Protein AF-A0A416ELF2-F1 (afdb_monomer)

Sequence (137 aa):
MENTDIVRIRAHHGMCIAYFEGKGYSDGFVHHMMLVKQRMQDNPRIRVICSADEVCRLCPNNRDGVCETAGLTEGYDTAVMRLCGLSDGAETEWEEFAGLVKERILEKGRRKEICGGCQWNDICERKDGEFTADGKI

Mean predicted aligned error: 4.16 Å

Secondary structure (DSSP, 8-state):
-----PEEEEHHHHHHHHH-SS-SSSHHHHHHHHHHHHHHTT--EEEEESS--SGGGG-TTEETTEETTHHHHHHHHHHHHHHHT--TTEEEEHHHHHHHHIIIIITTTTHHHHHTTSTTHHHHGGGTT---TT---

Solvent-accessible surface area (backbone atoms only — not comparable to full-atom values): 7866 Å² total; per-residue (Å²): 131,83,83,83,72,64,41,47,39,23,39,44,50,63,55,49,59,60,59,61,80,81,72,68,94,43,71,67,33,30,52,50,47,50,52,54,52,55,54,49,74,73,47,42,50,28,28,37,27,72,54,69,31,65,74,41,74,60,35,90,54,41,59,95,64,40,48,79,59,39,76,63,52,44,51,26,14,50,47,43,26,62,61,55,72,50,56,81,63,43,71,48,40,37,61,58,54,50,47,37,46,38,68,58,29,48,58,66,65,41,54,56,80,54,49,52,86,41,96,57,32,84,65,43,59,77,51,64,84,71,57,48,99,88,61,85,116

Nearest PDB structures (foldseek):
  4n1f-assembly1_A  TM=4.695E-01  e=1.908E+00  Obelia longissima
  3kpx-assembly1_A  TM=4.571E-01  e=1.693E+00  Clytia gregaria
  7o3u-assembly1_A  TM=3.783E-01  e=9.901E-01  Obelia longissima
  1sl9-assembly1_A  TM=4.680E-01  e=2.422E+00  Obelia longissima

pLDDT: mean 91.13, std 10.38, range [40.81, 98.0]

Radius of gyration: 14.02 Å; Cα contacts (8 Å, |Δi|>4): 162; chains: 1; bounding box: 34×34×34 Å

Structure (mmCIF, N/CA/C/O backbone):
data_AF-A0A416ELF2-F1
#
_entry.id   AF-A0A416ELF2-F1
#
loop_
_atom_site.group_PDB
_atom_site.id
_atom_site.type_symbol
_atom_site.label_atom_id
_atom_site.label_alt_id
_atom_site.label_comp_id
_atom_site.label_asym_id
_atom_site.label_entity_id
_atom_site.label_seq_id
_atom_site.pdbx_PDB_ins_code
_atom_site.Cartn_x
_atom_site.Cartn_y
_atom_site.Cartn_z
_atom_site.occupancy
_atom_site.B_iso_or_equiv
_atom_site.auth_seq_id
_atom_site.auth_comp_id
_atom_site.auth_asym_id
_atom_site.auth_atom_id
_atom_site.pdbx_PDB_model_num
ATOM 1 N N . MET A 1 1 ? 6.424 -22.432 21.148 1.00 40.81 1 MET A N 1
ATOM 2 C CA . MET A 1 1 ? 7.360 -21.504 20.488 1.00 40.81 1 MET A CA 1
ATOM 3 C C . MET A 1 1 ? 6.495 -20.532 19.717 1.00 40.81 1 MET A C 1
ATOM 5 O O . MET A 1 1 ? 5.966 -20.914 18.684 1.00 40.81 1 MET A O 1
ATOM 9 N N . GLU A 1 2 ? 6.222 -19.360 20.286 1.00 46.53 2 GLU A N 1
ATOM 10 C CA . GLU A 1 2 ? 5.552 -18.288 19.544 1.00 46.53 2 GLU A CA 1
ATOM 11 C C . GLU A 1 2 ? 6.502 -17.868 18.427 1.00 46.53 2 GLU A C 1
ATOM 13 O O . GLU A 1 2 ? 7.649 -17.509 18.691 1.00 46.53 2 GLU A O 1
ATOM 18 N N . ASN A 1 3 ? 6.073 -18.026 17.178 1.00 49.69 3 ASN A N 1
ATOM 19 C CA . ASN A 1 3 ? 6.884 -17.637 16.040 1.00 49.69 3 ASN A CA 1
ATOM 20 C C . ASN A 1 3 ? 6.883 -16.103 15.973 1.00 49.69 3 ASN A C 1
ATOM 22 O O . ASN A 1 3 ? 5.969 -15.497 15.423 1.00 49.69 3 ASN A O 1
ATOM 26 N N . THR A 1 4 ? 7.886 -15.486 16.594 1.00 57.28 4 THR A N 1
ATOM 27 C CA . THR A 1 4 ? 8.135 -14.037 16.697 1.00 57.28 4 THR A CA 1
ATOM 28 C C . THR A 1 4 ? 8.581 -13.403 15.370 1.00 57.28 4 THR A C 1
ATOM 30 O O . THR A 1 4 ? 9.397 -12.481 15.359 1.00 57.28 4 THR A O 1
ATOM 33 N N . ASP A 1 5 ? 8.101 -13.907 14.233 1.00 81.06 5 ASP A N 1
ATOM 34 C CA . ASP A 1 5 ? 8.509 -13.414 12.920 1.00 81.06 5 ASP A CA 1
ATOM 35 C C . ASP A 1 5 ? 7.737 -12.141 12.575 1.00 81.06 5 ASP A C 1
ATOM 37 O O . ASP A 1 5 ? 6.597 -12.186 12.108 1.00 81.06 5 ASP A O 1
ATOM 41 N N . ILE A 1 6 ? 8.389 -10.998 12.792 1.00 93.44 6 ILE A N 1
ATOM 42 C CA . ILE A 1 6 ? 7.887 -9.684 12.386 1.00 93.44 6 ILE A CA 1
ATOM 43 C C . ILE A 1 6 ? 7.808 -9.634 10.858 1.00 93.44 6 ILE A C 1
ATOM 45 O O . ILE A 1 6 ? 8.817 -9.785 10.160 1.00 93.44 6 ILE A O 1
ATOM 49 N N . VAL A 1 7 ? 6.612 -9.388 10.325 1.00 96.06 7 VAL A N 1
ATOM 50 C CA . VAL A 1 7 ? 6.404 -9.303 8.877 1.00 96.06 7 VAL A CA 1
ATOM 51 C C . VAL A 1 7 ? 6.882 -7.955 8.371 1.00 96.06 7 VAL A C 1
ATOM 53 O O . VAL A 1 7 ? 6.451 -6.904 8.832 1.00 96.06 7 VAL A O 1
ATOM 56 N N . ARG A 1 8 ? 7.769 -7.960 7.382 1.00 96.94 8 ARG A N 1
ATOM 57 C CA . ARG A 1 8 ? 8.175 -6.728 6.709 1.00 96.94 8 ARG A CA 1
ATOM 58 C C . ARG A 1 8 ? 7.099 -6.357 5.699 1.00 96.94 8 ARG A C 1
ATOM 60 O O . ARG A 1 8 ? 6.814 -7.165 4.816 1.00 96.94 8 ARG A O 1
ATOM 67 N N . ILE A 1 9 ? 6.547 -5.154 5.822 1.00 97.50 9 ILE A N 1
ATOM 68 C CA . ILE A 1 9 ? 5.577 -4.601 4.875 1.00 97.50 9 ILE A CA 1
ATOM 69 C C . ILE A 1 9 ? 6.088 -3.262 4.371 1.00 97.50 9 ILE A C 1
ATOM 71 O O . ILE A 1 9 ? 6.408 -2.362 5.145 1.00 97.50 9 ILE A O 1
ATOM 75 N N . ARG A 1 10 ? 6.157 -3.122 3.054 1.00 96.94 10 ARG A N 1
ATOM 76 C CA . ARG A 1 10 ? 6.532 -1.881 2.398 1.00 96.94 10 ARG A CA 1
ATOM 77 C C . ARG A 1 10 ? 5.385 -0.886 2.529 1.00 96.94 10 ARG A C 1
ATOM 79 O O . ARG A 1 10 ? 4.233 -1.255 2.309 1.00 96.94 10 ARG A O 1
ATOM 86 N N . ALA A 1 11 ? 5.675 0.364 2.877 1.00 97.31 11 ALA A N 1
ATOM 87 C CA . ALA A 1 11 ? 4.650 1.334 3.260 1.00 97.31 11 ALA A CA 1
ATOM 88 C C . ALA A 1 11 ? 3.513 1.450 2.228 1.00 97.31 11 ALA A C 1
ATOM 90 O O . ALA A 1 11 ? 2.340 1.346 2.591 1.00 97.31 11 ALA A O 1
ATOM 91 N N . HIS A 1 12 ? 3.828 1.571 0.934 1.00 96.62 12 HIS A N 1
ATOM 92 C CA . HIS A 1 12 ? 2.772 1.641 -0.080 1.00 96.62 12 HIS A CA 1
ATOM 93 C C . HIS A 1 12 ? 2.014 0.317 -0.281 1.00 96.62 12 HIS A C 1
ATOM 95 O O . HIS A 1 12 ? 0.847 0.347 -0.673 1.00 96.62 12 HIS A O 1
ATOM 101 N N . HIS A 1 13 ? 2.605 -0.844 0.021 1.00 96.38 13 HIS A N 1
ATOM 102 C CA . HIS A 1 13 ? 1.885 -2.120 -0.042 1.00 96.38 13 HIS A CA 1
ATOM 103 C C . HIS A 1 13 ? 0.786 -2.222 1.013 1.00 96.38 13 HIS A C 1
ATOM 105 O O . HIS A 1 13 ? -0.236 -2.852 0.744 1.00 96.38 13 HIS A O 1
ATOM 111 N N . GLY A 1 14 ? 0.931 -1.522 2.145 1.00 94.00 14 GLY A N 1
ATOM 112 C CA . GLY A 1 14 ? -0.163 -1.319 3.096 1.00 94.00 14 GLY A CA 1
ATOM 113 C C . GLY A 1 14 ? -1.428 -0.782 2.425 1.00 94.00 14 GLY A C 1
ATOM 114 O O . GLY A 1 14 ? -2.528 -1.269 2.668 1.00 94.00 14 GLY A O 1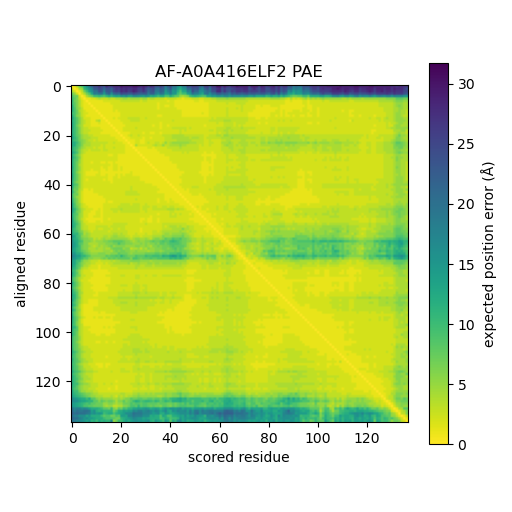
ATOM 115 N N . MET A 1 15 ? -1.261 0.159 1.489 1.00 94.00 15 MET A N 1
ATOM 116 C CA . MET A 1 15 ? -2.361 0.649 0.658 1.00 94.00 15 MET A CA 1
ATOM 117 C C . MET A 1 15 ? -2.764 -0.353 -0.427 1.00 94.00 15 MET A C 1
ATOM 119 O O . MET A 1 15 ? -3.954 -0.558 -0.649 1.00 94.00 15 MET A O 1
ATOM 123 N N . CYS A 1 16 ? -1.810 -0.977 -1.127 1.00 95.25 16 CYS A N 1
ATOM 124 C CA . CYS A 1 16 ? -2.129 -1.911 -2.215 1.00 95.25 16 CYS A CA 1
ATOM 125 C C . CYS A 1 16 ? -2.977 -3.101 -1.747 1.00 95.25 16 CYS A C 1
ATOM 127 O O . CYS A 1 16 ? -3.857 -3.536 -2.486 1.00 95.25 16 CYS A O 1
ATOM 129 N N . ILE A 1 17 ? -2.751 -3.603 -0.529 1.00 95.00 17 ILE A N 1
ATOM 130 C CA . ILE A 1 17 ? -3.532 -4.697 0.072 1.00 95.00 17 ILE A CA 1
ATOM 131 C C . ILE A 1 17 ? -5.018 -4.323 0.197 1.00 95.00 17 ILE A C 1
ATOM 133 O O . ILE A 1 17 ? -5.884 -5.145 -0.128 1.00 95.00 17 ILE A O 1
ATOM 137 N N . ALA A 1 18 ? -5.312 -3.071 0.563 1.00 91.62 18 ALA A N 1
ATOM 138 C CA . ALA A 1 18 ? -6.674 -2.549 0.677 1.00 91.62 18 ALA A CA 1
ATOM 139 C C . ALA A 1 18 ? -7.428 -2.571 -0.663 1.00 91.62 18 ALA A C 1
ATOM 141 O O . ALA A 1 18 ? -8.606 -2.907 -0.723 1.00 91.62 18 ALA A O 1
ATOM 142 N N . TYR A 1 19 ? -6.731 -2.271 -1.762 1.00 93.94 19 TYR A N 1
ATOM 143 C CA . TYR A 1 19 ? -7.317 -2.212 -3.106 1.00 93.94 19 TYR A CA 1
ATOM 144 C C . TYR A 1 19 ? -7.170 -3.515 -3.897 1.00 93.94 19 TYR A C 1
ATOM 146 O O . TYR A 1 19 ? -7.575 -3.580 -5.060 1.00 93.94 19 TYR A O 1
ATOM 154 N N . PHE A 1 20 ? -6.588 -4.563 -3.323 1.00 94.69 20 PHE A N 1
ATOM 155 C CA . PHE A 1 20 ? -6.326 -5.786 -4.066 1.00 94.69 20 PHE A CA 1
ATOM 156 C C . PHE A 1 20 ? -7.622 -6.555 -4.382 1.00 94.69 20 PHE A C 1
ATOM 158 O O . PHE A 1 20 ? -8.350 -6.958 -3.475 1.00 94.69 20 PHE A O 1
ATOM 165 N N . GLU A 1 21 ? -7.882 -6.786 -5.676 1.00 93.56 21 GLU A N 1
ATOM 166 C CA . GLU A 1 21 ? -9.058 -7.510 -6.206 1.00 93.56 21 GLU A CA 1
ATOM 167 C C . GLU A 1 21 ? -8.694 -8.749 -7.042 1.00 93.56 21 GLU A C 1
ATOM 169 O O . GLU A 1 21 ? -9.420 -9.126 -7.959 1.00 93.56 2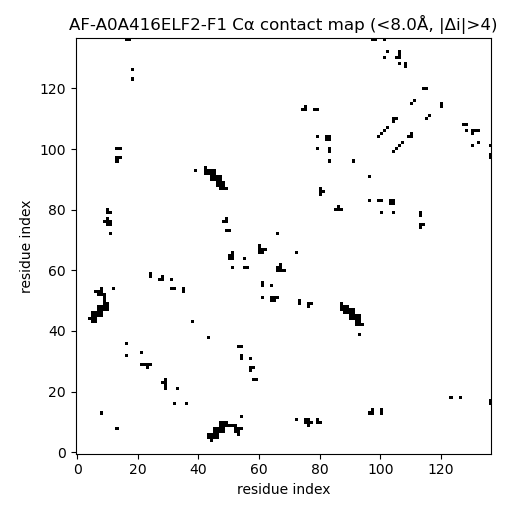1 GLU A O 1
ATOM 174 N N . GLY A 1 22 ? -7.540 -9.369 -6.770 1.00 94.25 22 GLY A N 1
ATOM 175 C CA . GLY A 1 22 ? -7.104 -10.563 -7.506 1.00 94.25 22 GLY A CA 1
ATOM 176 C C . GLY A 1 22 ? -6.475 -10.273 -8.874 1.00 94.25 22 GLY A C 1
ATOM 177 O O . GLY A 1 22 ? -6.418 -11.157 -9.721 1.00 94.25 22 GLY A O 1
ATOM 178 N N . LYS A 1 23 ? -5.997 -9.044 -9.103 1.00 93.12 23 LYS A N 1
ATOM 179 C CA . LYS A 1 23 ? -5.289 -8.631 -10.326 1.00 93.12 23 LYS A CA 1
ATOM 180 C C . LYS A 1 23 ? -3.854 -8.222 -10.008 1.00 93.12 23 LYS A C 1
ATOM 182 O O . LYS A 1 23 ? -3.597 -7.637 -8.958 1.00 93.12 23 LYS A O 1
ATOM 187 N N . GLY A 1 24 ? -2.925 -8.527 -10.910 1.00 93.56 24 GLY A N 1
ATOM 188 C CA . GLY A 1 24 ? -1.501 -8.262 -10.723 1.00 93.56 24 GLY A CA 1
ATOM 189 C C . GLY A 1 24 ? -0.661 -8.719 -11.915 1.00 93.56 24 GLY A C 1
ATOM 190 O O . GLY A 1 24 ? -1.192 -8.978 -12.990 1.00 93.56 24 GLY A O 1
ATOM 191 N N . TYR A 1 25 ? 0.656 -8.810 -11.720 1.00 92.38 25 TYR A N 1
ATOM 192 C CA . TYR A 1 25 ? 1.614 -9.055 -12.806 1.00 92.38 25 TYR A CA 1
ATOM 193 C C . TYR A 1 25 ? 1.568 -10.465 -13.408 1.00 92.38 25 TYR A C 1
ATOM 195 O O . TYR A 1 25 ? 1.921 -10.656 -14.567 1.00 92.38 25 TYR A O 1
ATOM 203 N N . SER A 1 26 ? 1.199 -11.458 -12.602 1.00 94.44 26 SER A N 1
ATOM 204 C CA . SER A 1 26 ? 1.140 -12.868 -12.982 1.00 94.44 26 SER A CA 1
ATOM 205 C C . SER A 1 26 ? 0.277 -13.638 -11.987 1.00 94.44 26 SER A C 1
ATOM 207 O O . SER A 1 26 ? 0.067 -13.173 -10.862 1.00 94.44 26 SER A O 1
ATOM 209 N N . ASP A 1 27 ? -0.159 -14.841 -12.359 1.00 95.06 27 ASP A N 1
ATOM 210 C CA . ASP A 1 27 ? -0.919 -15.724 -11.465 1.00 95.06 27 ASP A CA 1
ATOM 211 C C . ASP A 1 27 ? -0.140 -16.042 -10.181 1.00 95.06 27 ASP A C 1
ATOM 213 O O . ASP A 1 27 ? -0.703 -16.035 -9.089 1.00 95.06 27 ASP A O 1
ATOM 217 N N . GLY A 1 28 ? 1.179 -16.244 -10.294 1.00 95.62 28 GLY A N 1
ATOM 218 C CA . GLY A 1 28 ? 2.054 -16.476 -9.143 1.00 95.62 28 GLY A CA 1
ATOM 219 C C . GLY A 1 28 ? 2.110 -15.278 -8.193 1.00 95.62 28 GLY A C 1
ATOM 220 O O . GLY A 1 28 ? 1.992 -15.446 -6.981 1.00 95.62 28 GLY A O 1
ATOM 221 N N . PHE A 1 29 ? 2.223 -14.059 -8.730 1.00 95.44 29 PHE A N 1
ATOM 222 C CA . PHE A 1 29 ? 2.190 -12.840 -7.919 1.00 95.44 29 PHE A CA 1
ATOM 223 C C . PHE A 1 29 ? 0.823 -12.637 -7.254 1.00 95.44 29 PHE A C 1
ATOM 225 O O . PHE A 1 29 ? 0.753 -12.324 -6.069 1.00 95.44 29 PHE A O 1
ATOM 232 N N . VAL A 1 30 ? -0.266 -12.846 -7.998 1.00 96.44 30 VAL A N 1
ATOM 233 C CA . VAL A 1 30 ? -1.641 -12.734 -7.488 1.00 96.44 30 VAL A CA 1
ATOM 234 C C . VAL A 1 30 ? -1.886 -13.738 -6.362 1.00 96.44 30 VAL A C 1
ATOM 236 O O . VAL A 1 30 ? -2.407 -13.358 -5.314 1.00 96.44 30 VAL A O 1
ATOM 239 N N . HIS A 1 31 ? -1.464 -14.992 -6.537 1.00 96.94 31 HIS A N 1
ATOM 240 C CA . HIS A 1 31 ? -1.559 -16.017 -5.500 1.00 96.94 31 HIS A CA 1
ATOM 241 C C . HIS A 1 31 ? -0.780 -15.634 -4.241 1.00 96.94 31 HIS A C 1
ATOM 243 O O . HIS A 1 31 ? -1.318 -15.698 -3.137 1.00 96.94 31 HIS A O 1
ATOM 249 N N . HIS A 1 32 ? 0.451 -15.152 -4.401 1.00 96.81 32 HIS A N 1
ATOM 250 C CA . HIS A 1 32 ? 1.264 -14.690 -3.278 1.00 96.81 32 HIS A CA 1
ATOM 251 C C . HIS A 1 32 ? 0.635 -13.506 -2.540 1.00 96.81 32 HIS A C 1
ATOM 253 O O . HIS A 1 32 ? 0.539 -13.515 -1.318 1.00 96.81 32 HIS A O 1
ATOM 259 N N . MET A 1 33 ? 0.131 -12.513 -3.274 1.00 96.12 33 MET A N 1
ATOM 260 C CA . MET A 1 33 ? -0.558 -11.355 -2.700 1.00 96.12 33 MET A CA 1
ATOM 261 C C . MET A 1 33 ? -1.815 -11.766 -1.916 1.00 96.12 33 MET A C 1
ATOM 263 O O . MET A 1 33 ? -2.078 -11.204 -0.853 1.00 96.12 33 MET A O 1
ATOM 267 N N . MET A 1 34 ? -2.565 -12.774 -2.388 1.00 96.44 34 MET A N 1
ATOM 268 C CA . MET A 1 34 ? -3.685 -13.356 -1.632 1.00 96.44 34 MET A CA 1
ATOM 269 C C . MET A 1 34 ? -3.221 -13.965 -0.305 1.00 96.44 34 MET A C 1
ATOM 271 O O . MET A 1 34 ? -3.837 -13.693 0.722 1.00 96.44 34 MET A O 1
ATOM 275 N N . LEU A 1 35 ? -2.127 -14.733 -0.307 1.00 96.56 35 LEU A N 1
ATOM 276 C CA . LEU A 1 35 ? -1.567 -15.330 0.911 1.00 96.56 35 LEU A CA 1
ATOM 277 C C . LEU A 1 35 ? -1.083 -14.267 1.903 1.00 96.56 35 LEU A C 1
ATOM 279 O O . LEU A 1 35 ? -1.350 -14.375 3.099 1.00 96.56 35 LEU A O 1
ATOM 283 N N . VAL A 1 36 ? -0.413 -13.215 1.420 1.00 96.06 36 VAL A N 1
ATOM 284 C CA . VAL A 1 36 ? 0.010 -12.092 2.271 1.00 96.06 36 VAL A CA 1
ATOM 285 C C . VAL A 1 36 ? -1.204 -11.387 2.865 1.00 96.06 36 VAL A C 1
ATOM 287 O O . VAL A 1 36 ? -1.248 -11.187 4.077 1.00 96.06 36 VAL A O 1
ATOM 290 N N . LYS A 1 37 ? -2.215 -11.065 2.047 1.00 95.62 37 LYS A N 1
ATOM 291 C CA . LYS A 1 37 ? -3.461 -10.448 2.522 1.00 95.62 37 LYS A CA 1
ATOM 292 C C . LYS A 1 37 ? -4.155 -11.316 3.572 1.00 95.62 37 LYS A C 1
ATOM 294 O O . LYS A 1 37 ? -4.582 -10.786 4.589 1.00 95.62 37 LYS A O 1
ATOM 299 N N . GLN A 1 38 ? -4.227 -12.630 3.358 1.00 95.31 38 GLN A N 1
ATOM 300 C CA . GLN A 1 38 ? -4.792 -13.569 4.326 1.00 95.31 38 GLN A CA 1
ATOM 301 C C . GLN A 1 38 ? -3.998 -13.568 5.637 1.00 95.31 38 GLN A C 1
ATOM 303 O O . GLN A 1 38 ? -4.591 -13.451 6.701 1.00 95.31 38 GLN A O 1
ATOM 308 N N . ARG A 1 39 ? -2.662 -13.606 5.575 1.00 95.25 39 ARG A N 1
ATOM 309 C CA . ARG A 1 39 ? -1.801 -13.535 6.765 1.00 95.25 39 ARG A CA 1
ATOM 310 C C . ARG A 1 39 ? -2.019 -12.254 7.573 1.00 95.25 39 ARG A C 1
ATOM 312 O O . ARG A 1 39 ? -1.912 -12.283 8.792 1.00 95.25 39 ARG A O 1
ATOM 319 N N . MET A 1 40 ? -2.308 -11.131 6.917 1.00 95.06 40 MET A N 1
ATOM 320 C CA . MET A 1 40 ? -2.578 -9.868 7.613 1.00 95.06 40 MET A CA 1
ATOM 321 C C . MET A 1 40 ? -3.886 -9.901 8.425 1.00 95.06 40 MET A C 1
ATOM 323 O O . MET A 1 40 ? -4.031 -9.125 9.366 1.00 95.06 40 MET A O 1
ATOM 327 N N . GLN A 1 41 ? -4.817 -10.815 8.118 1.00 93.50 41 GLN A N 1
ATOM 328 C CA . GLN A 1 41 ? -6.065 -10.983 8.879 1.00 93.50 41 GLN A CA 1
ATOM 329 C C . GLN A 1 41 ? -5.827 -11.518 10.296 1.00 93.50 41 GLN A C 1
ATOM 331 O O . GLN A 1 41 ? -6.635 -11.249 11.181 1.00 93.50 41 GLN A O 1
ATOM 336 N N . ASP A 1 42 ? -4.705 -12.205 10.525 1.00 94.81 42 ASP A N 1
ATOM 337 C CA . ASP A 1 42 ? -4.287 -12.665 11.854 1.00 94.81 42 ASP A CA 1
ATOM 338 C C . ASP A 1 42 ? -3.649 -11.543 12.697 1.00 94.81 42 ASP A C 1
ATOM 340 O O . ASP A 1 42 ? -3.132 -11.804 13.780 1.00 94.81 42 ASP A O 1
ATOM 344 N N . ASN A 1 43 ? -3.667 -10.301 12.193 1.00 95.44 43 ASN A N 1
ATOM 345 C CA . ASN A 1 43 ? -3.080 -9.115 12.812 1.00 95.44 43 ASN A CA 1
ATOM 346 C C . ASN A 1 43 ? -1.639 -9.341 13.321 1.00 95.44 43 ASN A C 1
ATOM 348 O O . ASN A 1 43 ? -1.380 -9.225 14.518 1.00 95.44 43 ASN A O 1
ATOM 352 N N . PRO A 1 44 ? -0.690 -9.719 12.444 1.00 96.44 44 PRO A N 1
ATOM 353 C CA . PRO A 1 44 ? 0.674 -9.978 12.873 1.00 96.44 44 PRO A CA 1
ATOM 354 C C . PRO A 1 44 ? 1.397 -8.682 13.242 1.00 96.44 44 PRO A C 1
ATOM 356 O O . PRO A 1 44 ? 1.141 -7.625 12.655 1.00 96.44 44 PRO A O 1
ATOM 359 N N . ARG A 1 45 ? 2.436 -8.814 14.076 1.00 97.44 45 ARG A N 1
ATOM 360 C CA . ARG A 1 45 ? 3.446 -7.764 14.217 1.00 97.44 45 ARG A CA 1
ATOM 361 C C . ARG A 1 45 ? 4.120 -7.520 12.882 1.00 97.44 45 ARG A C 1
ATOM 363 O O . ARG A 1 45 ? 4.630 -8.449 12.245 1.00 97.44 45 ARG A O 1
ATOM 370 N N . ILE A 1 46 ? 4.183 -6.254 12.498 1.00 97.69 46 ILE A N 1
ATOM 371 C CA . ILE A 1 46 ? 4.829 -5.818 11.271 1.00 97.69 46 ILE A CA 1
ATOM 372 C C . ILE A 1 46 ? 5.971 -4.846 11.548 1.00 97.69 46 ILE A C 1
ATOM 374 O O . ILE A 1 46 ? 6.022 -4.174 12.576 1.00 97.69 46 ILE A O 1
ATOM 378 N N . ARG A 1 47 ? 6.879 -4.749 10.578 1.00 98.00 47 ARG A N 1
ATOM 379 C CA . ARG A 1 47 ? 7.826 -3.648 10.434 1.00 98.00 47 ARG A CA 1
ATOM 380 C C . ARG A 1 47 ? 7.526 -2.939 9.122 1.00 98.00 47 ARG A C 1
ATOM 382 O O . ARG A 1 47 ? 7.691 -3.536 8.055 1.00 98.00 47 ARG A O 1
ATOM 389 N N . VAL A 1 48 ? 7.094 -1.685 9.206 1.00 98.00 48 VAL A N 1
ATOM 390 C CA . VAL A 1 48 ? 6.802 -0.854 8.035 1.00 98.00 48 VAL A CA 1
ATOM 391 C C . VAL A 1 48 ? 8.121 -0.332 7.473 1.00 98.00 48 VAL A C 1
ATOM 393 O O . VAL A 1 48 ? 8.910 0.266 8.205 1.00 98.00 48 VAL A O 1
ATOM 396 N N . ILE A 1 49 ? 8.385 -0.583 6.192 1.00 96.62 49 ILE A N 1
ATOM 397 C CA . ILE A 1 49 ? 9.667 -0.266 5.548 1.00 96.62 49 ILE A CA 1
ATOM 398 C C . ILE A 1 49 ? 9.509 0.473 4.214 1.00 96.62 49 ILE A C 1
ATOM 400 O O . ILE A 1 49 ? 8.458 0.412 3.582 1.00 96.62 49 ILE A O 1
ATOM 404 N N . CYS A 1 50 ? 10.574 1.122 3.746 1.00 94.69 50 CYS A N 1
ATOM 405 C CA . CYS A 1 50 ? 10.649 1.745 2.411 1.00 94.69 50 CYS A CA 1
ATOM 406 C C . CYS A 1 50 ? 11.431 0.904 1.377 1.00 94.69 50 CYS A C 1
ATOM 408 O O . CYS A 1 50 ? 11.802 1.394 0.315 1.00 94.69 50 CYS A O 1
ATOM 410 N N . SER A 1 51 ? 11.708 -0.365 1.687 1.00 92.56 51 SER A N 1
ATOM 411 C CA . SER A 1 51 ? 12.447 -1.313 0.834 1.00 92.56 51 SER A CA 1
ATOM 412 C C . SER A 1 51 ? 11.587 -2.529 0.474 1.00 92.56 51 SER A C 1
ATOM 414 O O . SER A 1 51 ? 10.465 -2.660 0.964 1.00 92.56 51 SER A O 1
ATOM 416 N N . ALA A 1 52 ? 12.090 -3.409 -0.401 1.00 93.00 52 ALA A N 1
ATOM 417 C CA . ALA A 1 52 ? 11.392 -4.639 -0.770 1.00 93.00 52 ALA A CA 1
ATOM 418 C C . ALA A 1 52 ? 10.993 -5.471 0.464 1.00 93.00 52 ALA A C 1
ATOM 420 O O . ALA A 1 52 ? 11.736 -5.581 1.445 1.00 93.00 52 ALA A O 1
ATOM 421 N N . ASP A 1 53 ? 9.801 -6.056 0.400 1.00 94.56 53 ASP A N 1
ATOM 422 C CA . ASP A 1 53 ? 9.113 -6.665 1.534 1.00 94.56 53 ASP A CA 1
ATOM 423 C C . ASP A 1 53 ? 8.558 -8.062 1.204 1.00 94.56 53 ASP A C 1
ATOM 425 O O . ASP A 1 53 ? 8.948 -8.688 0.215 1.00 94.56 53 ASP A O 1
ATOM 429 N N . GLU A 1 54 ? 7.635 -8.555 2.036 1.00 93.81 54 GLU A N 1
ATOM 430 C CA . GLU A 1 54 ? 6.984 -9.849 1.829 1.00 93.81 54 GLU A CA 1
ATOM 431 C C . GLU A 1 54 ? 6.241 -9.941 0.484 1.00 93.81 54 GLU A C 1
ATOM 433 O O . GLU A 1 54 ? 6.340 -10.965 -0.193 1.00 93.81 54 GLU A O 1
ATOM 438 N N . VAL A 1 55 ? 5.547 -8.884 0.049 1.00 94.56 55 VAL A N 1
ATOM 439 C CA . VAL A 1 55 ? 4.822 -8.858 -1.236 1.00 94.56 55 VAL A CA 1
ATOM 440 C C . VAL A 1 55 ? 5.795 -8.903 -2.420 1.00 94.56 55 VAL A C 1
ATOM 442 O O . VAL A 1 55 ? 5.514 -9.539 -3.438 1.00 94.56 55 VAL A O 1
ATOM 445 N N . CYS A 1 56 ? 6.974 -8.286 -2.293 1.00 93.69 56 CYS A N 1
ATOM 446 C CA . CYS A 1 56 ? 7.986 -8.254 -3.352 1.00 93.69 56 CYS A CA 1
ATOM 447 C C . CYS A 1 56 ? 8.590 -9.623 -3.715 1.00 93.69 56 CYS A C 1
ATOM 449 O O . CYS A 1 56 ? 9.245 -9.714 -4.755 1.00 93.69 56 CYS A O 1
ATOM 451 N N . ARG A 1 57 ? 8.408 -10.679 -2.908 1.00 91.44 57 ARG A N 1
ATOM 452 C CA . ARG A 1 57 ? 9.076 -11.984 -3.111 1.00 91.44 57 ARG A CA 1
ATOM 453 C C . ARG A 1 57 ? 8.817 -12.621 -4.476 1.00 91.44 57 ARG A C 1
ATOM 455 O O . ARG A 1 57 ? 9.726 -13.220 -5.036 1.00 91.44 57 ARG A O 1
ATOM 462 N N . LEU A 1 58 ? 7.604 -12.473 -5.009 1.00 92.19 58 LEU A N 1
ATOM 463 C CA . LEU A 1 58 ? 7.221 -12.968 -6.339 1.00 92.19 58 LEU A CA 1
ATOM 464 C C . LEU A 1 58 ? 6.906 -11.832 -7.321 1.00 92.19 58 LEU A C 1
ATOM 466 O O . LEU A 1 58 ? 6.230 -12.032 -8.329 1.00 92.19 58 LEU A O 1
ATOM 470 N N . CYS A 1 59 ? 7.381 -10.621 -7.029 1.00 91.44 59 CYS A N 1
ATOM 471 C CA . CYS A 1 59 ? 7.230 -9.484 -7.924 1.00 91.44 59 CYS A CA 1
ATOM 472 C C . CYS A 1 59 ? 8.250 -9.588 -9.070 1.00 91.44 59 CYS A C 1
ATOM 474 O O . CYS A 1 59 ? 9.448 -9.624 -8.793 1.00 91.44 59 CYS A O 1
ATOM 476 N N . PRO A 1 60 ? 7.828 -9.572 -10.348 1.00 90.00 60 PRO A N 1
ATOM 477 C CA . PRO A 1 60 ? 8.763 -9.643 -11.474 1.00 90.00 60 PRO A CA 1
ATOM 478 C C . PRO A 1 60 ? 9.664 -8.407 -11.580 1.00 90.00 60 PRO A C 1
ATOM 480 O O . PRO A 1 60 ? 10.754 -8.488 -12.132 1.00 90.00 60 PRO A O 1
ATOM 483 N N . ASN A 1 61 ? 9.235 -7.279 -11.007 1.00 89.69 61 ASN A N 1
ATOM 484 C CA . ASN A 1 61 ? 10.005 -6.037 -10.988 1.00 89.69 61 ASN A CA 1
ATOM 485 C C . ASN A 1 61 ? 11.006 -5.988 -9.822 1.00 89.69 61 ASN A C 1
ATOM 487 O O . ASN A 1 61 ? 11.618 -4.948 -9.605 1.00 89.69 61 ASN A O 1
ATOM 491 N N . ASN A 1 62 ? 11.125 -7.048 -9.016 1.00 90.75 62 ASN A N 1
ATOM 492 C CA . ASN A 1 62 ? 12.095 -7.139 -7.931 1.00 90.75 62 ASN A CA 1
ATOM 493 C C . ASN A 1 62 ? 13.352 -7.879 -8.414 1.00 90.75 62 ASN A C 1
ATOM 495 O O . ASN A 1 62 ? 13.316 -9.088 -8.633 1.00 90.75 62 ASN A O 1
ATOM 499 N N . ARG A 1 63 ? 14.467 -7.158 -8.551 1.00 88.50 63 ARG A N 1
ATOM 500 C CA . ARG A 1 63 ? 15.791 -7.711 -8.854 1.00 88.50 63 ARG A CA 1
ATOM 501 C C . ARG A 1 63 ? 16.634 -7.686 -7.588 1.00 88.50 63 ARG A C 1
ATOM 503 O O . ARG A 1 63 ? 17.076 -6.623 -7.164 1.00 88.50 63 ARG A O 1
ATOM 510 N N . ASP A 1 64 ? 16.803 -8.850 -6.968 1.00 85.19 64 ASP A N 1
ATOM 511 C CA . ASP A 1 64 ? 17.640 -9.041 -5.775 1.00 85.19 64 ASP A CA 1
ATOM 512 C C . ASP A 1 64 ? 17.331 -8.069 -4.616 1.00 85.19 64 ASP A C 1
ATOM 514 O O . ASP A 1 64 ? 18.221 -7.595 -3.914 1.00 85.19 64 ASP A O 1
ATOM 518 N N . GLY A 1 65 ? 16.046 -7.762 -4.402 1.00 84.69 65 GLY A N 1
ATOM 519 C CA . GLY A 1 65 ? 15.585 -6.858 -3.341 1.00 84.69 65 GLY A CA 1
ATOM 520 C C . GLY A 1 65 ? 15.455 -5.393 -3.768 1.00 84.69 65 GLY A C 1
ATOM 521 O O . GLY A 1 65 ? 15.046 -4.560 -2.956 1.00 84.69 65 GLY A O 1
ATOM 522 N N . VAL A 1 66 ? 15.760 -5.068 -5.026 1.00 84.94 66 VAL A N 1
ATOM 523 C CA . VAL A 1 66 ? 15.636 -3.722 -5.591 1.00 84.94 66 VAL A CA 1
ATOM 524 C C . VAL A 1 66 ? 14.552 -3.704 -6.662 1.00 84.94 66 VAL A C 1
ATOM 526 O O . VAL A 1 66 ? 14.538 -4.517 -7.584 1.00 84.94 66 VAL A O 1
ATOM 529 N N . CYS A 1 67 ? 13.624 -2.755 -6.555 1.00 87.69 67 CYS A N 1
ATOM 530 C CA . CYS A 1 67 ? 12.565 -2.593 -7.542 1.00 87.69 67 CYS A CA 1
ATOM 531 C C . CYS A 1 67 ? 13.094 -1.895 -8.806 1.00 87.69 67 CYS A C 1
ATOM 533 O O . CYS A 1 67 ? 13.754 -0.866 -8.706 1.00 87.69 67 CYS A O 1
ATOM 535 N N . GLU A 1 68 ? 12.744 -2.380 -9.998 1.00 86.94 68 GLU A N 1
ATOM 536 C CA . GLU A 1 68 ? 13.084 -1.715 -11.269 1.00 86.94 68 GLU A CA 1
ATOM 537 C C . GLU A 1 68 ? 12.554 -0.275 -11.341 1.00 86.94 68 GLU A C 1
ATOM 539 O O . GLU A 1 68 ? 13.180 0.602 -11.931 1.00 86.94 68 GLU A O 1
ATOM 544 N N . THR A 1 69 ? 11.421 -0.010 -10.686 1.00 82.88 69 THR A N 1
ATOM 545 C CA . THR A 1 69 ? 10.815 1.321 -10.561 1.00 82.88 69 THR A CA 1
ATOM 546 C C . THR A 1 69 ? 11.053 1.928 -9.174 1.00 82.88 69 THR A C 1
ATOM 548 O O . THR A 1 69 ? 10.170 2.608 -8.641 1.00 82.88 69 THR A O 1
ATOM 551 N N . ALA A 1 70 ? 12.219 1.661 -8.565 1.00 80.12 70 ALA A N 1
ATOM 552 C CA . ALA A 1 70 ? 12.574 2.090 -7.209 1.00 80.12 70 ALA A CA 1
ATOM 553 C C . ALA A 1 70 ? 12.222 3.560 -6.953 1.00 80.12 70 ALA A C 1
ATOM 555 O O . ALA A 1 70 ? 11.383 3.815 -6.098 1.00 80.12 70 ALA A O 1
ATOM 556 N N . GLY A 1 71 ? 12.703 4.499 -7.777 1.00 82.12 71 GLY A N 1
ATOM 557 C CA . GLY A 1 71 ? 12.463 5.933 -7.559 1.00 82.12 71 GLY A CA 1
ATOM 558 C C . GLY A 1 71 ? 10.984 6.349 -7.528 1.00 82.12 71 GLY A C 1
ATOM 559 O O . GLY A 1 71 ? 10.606 7.219 -6.748 1.00 82.12 71 GLY A O 1
ATOM 560 N N . LEU A 1 72 ? 10.118 5.704 -8.319 1.00 87.12 72 LEU A N 1
ATOM 561 C CA . LEU A 1 72 ? 8.673 5.966 -8.271 1.00 87.12 72 LEU A CA 1
ATOM 562 C C . LEU A 1 72 ? 8.060 5.403 -6.982 1.00 87.12 72 LEU A C 1
ATOM 564 O O . LEU A 1 72 ? 7.336 6.093 -6.267 1.00 87.12 72 LEU A O 1
ATOM 568 N N . THR A 1 73 ? 8.373 4.143 -6.681 1.00 89.25 73 THR A N 1
ATOM 569 C CA . THR A 1 73 ? 7.813 3.432 -5.523 1.00 89.25 73 THR A CA 1
ATOM 570 C C . THR A 1 73 ? 8.321 3.969 -4.181 1.00 89.25 73 THR A C 1
ATOM 572 O O . THR A 1 73 ? 7.554 4.023 -3.228 1.00 89.25 73 THR A O 1
ATOM 575 N N . GLU A 1 74 ? 9.562 4.455 -4.110 1.00 91.56 74 GLU A N 1
ATOM 576 C CA . GLU A 1 74 ? 10.128 5.150 -2.944 1.00 91.56 74 GLU A CA 1
ATOM 577 C C . GLU A 1 74 ? 9.396 6.465 -2.652 1.00 91.56 74 GLU A C 1
ATOM 579 O O . GLU A 1 74 ? 9.176 6.817 -1.489 1.00 91.56 74 GLU A O 1
ATOM 584 N N . GLY A 1 75 ? 8.959 7.179 -3.697 1.00 94.38 75 GLY A N 1
ATOM 585 C CA . GLY A 1 75 ? 8.105 8.355 -3.546 1.00 94.38 75 GLY A CA 1
ATOM 586 C C . GLY A 1 75 ? 6.764 8.005 -2.897 1.00 94.38 75 GLY A C 1
ATOM 587 O O . GLY A 1 75 ? 6.304 8.720 -2.004 1.00 94.38 75 GLY A O 1
ATOM 588 N N . TYR A 1 76 ? 6.169 6.873 -3.286 1.00 96.56 76 TYR A N 1
ATOM 589 C CA . TYR A 1 76 ? 4.926 6.380 -2.687 1.00 96.56 76 TYR A CA 1
ATOM 590 C C . TYR A 1 76 ? 5.127 5.998 -1.224 1.00 96.56 76 TYR A C 1
ATOM 592 O O . TYR A 1 76 ? 4.339 6.410 -0.373 1.00 96.56 76 TYR A O 1
ATOM 600 N N . ASP A 1 77 ? 6.204 5.275 -0.918 1.00 96.75 77 ASP A N 1
ATOM 601 C CA . ASP A 1 77 ? 6.531 4.882 0.452 1.00 96.75 77 ASP A CA 1
ATOM 602 C C . ASP A 1 77 ? 6.706 6.094 1.358 1.00 96.75 77 ASP A C 1
ATOM 604 O O . ASP A 1 77 ? 6.080 6.188 2.413 1.00 96.75 77 ASP A O 1
ATOM 608 N N . THR A 1 78 ? 7.510 7.057 0.908 1.00 96.00 78 THR A N 1
ATOM 609 C CA . THR A 1 78 ? 7.784 8.290 1.649 1.00 96.00 78 THR A CA 1
ATOM 610 C C . THR A 1 78 ? 6.501 9.071 1.913 1.00 96.00 78 THR A C 1
ATOM 612 O O . THR A 1 78 ? 6.301 9.587 3.015 1.00 96.00 78 THR A O 1
ATOM 615 N N . ALA A 1 79 ? 5.603 9.143 0.927 1.00 97.38 79 ALA A N 1
ATOM 616 C CA . ALA A 1 79 ? 4.318 9.800 1.097 1.00 97.38 79 ALA A CA 1
ATOM 617 C C . ALA A 1 79 ? 3.451 9.086 2.146 1.00 97.38 79 ALA A C 1
ATOM 619 O O . ALA A 1 79 ? 2.931 9.752 3.040 1.00 97.38 79 ALA A O 1
ATOM 620 N N . VAL A 1 80 ? 3.344 7.754 2.102 1.00 97.88 80 VAL A N 1
ATOM 621 C CA . VAL A 1 80 ? 2.597 6.986 3.112 1.00 97.88 80 VAL A CA 1
ATOM 622 C C . VAL A 1 80 ? 3.186 7.186 4.503 1.00 97.88 80 VAL A C 1
ATOM 624 O O . VAL A 1 80 ? 2.454 7.566 5.415 1.00 97.88 80 VAL A O 1
ATOM 627 N N . MET A 1 81 ? 4.500 7.013 4.662 1.00 97.62 81 MET A N 1
ATOM 628 C CA . MET A 1 81 ? 5.192 7.203 5.940 1.00 97.62 81 MET A CA 1
ATOM 629 C C . MET A 1 81 ? 4.926 8.592 6.521 1.00 97.62 81 MET A C 1
ATOM 631 O O . MET A 1 81 ? 4.471 8.719 7.658 1.00 97.62 81 MET A O 1
ATOM 635 N N . ARG A 1 82 ? 5.107 9.642 5.711 1.00 97.88 82 ARG A N 1
ATOM 636 C CA . ARG A 1 82 ? 4.859 11.030 6.120 1.00 97.88 82 ARG A CA 1
ATOM 637 C C . ARG A 1 82 ? 3.417 11.246 6.576 1.00 97.88 82 ARG A C 1
ATOM 639 O O . ARG A 1 82 ? 3.196 11.926 7.574 1.00 97.88 82 ARG A O 1
ATOM 646 N N . LEU A 1 83 ? 2.436 10.718 5.846 1.00 97.75 83 LEU A N 1
ATOM 647 C CA . LEU A 1 83 ? 1.021 10.924 6.168 1.00 97.75 83 LEU A CA 1
ATOM 648 C C . LEU A 1 83 ? 0.563 10.108 7.373 1.00 97.75 83 LEU A C 1
ATOM 650 O O . LEU A 1 83 ? -0.236 10.596 8.172 1.00 97.75 83 LEU A O 1
ATOM 654 N N . CYS A 1 84 ? 1.119 8.914 7.551 1.00 97.62 84 CYS A N 1
ATOM 655 C CA . CYS A 1 84 ? 0.895 8.084 8.727 1.00 97.62 84 CYS A CA 1
ATOM 656 C C . CYS A 1 84 ? 1.719 8.537 9.944 1.00 97.62 84 CYS A C 1
ATOM 658 O O . CYS A 1 84 ? 1.456 8.080 11.052 1.00 97.62 84 CYS A O 1
ATOM 660 N N . GLY A 1 85 ? 2.649 9.486 9.784 1.00 97.50 85 GLY A N 1
ATOM 661 C CA . GLY A 1 85 ? 3.527 9.948 10.864 1.00 97.50 85 GLY A CA 1
ATOM 662 C C . GLY A 1 85 ? 4.491 8.859 11.342 1.00 97.50 85 GLY A C 1
ATOM 663 O O . GLY A 1 85 ? 4.785 8.784 12.530 1.00 97.50 85 GLY A O 1
ATOM 664 N N . LEU A 1 86 ? 4.926 7.998 10.423 1.00 97.44 86 LEU A N 1
ATOM 665 C CA . LEU A 1 86 ? 5.799 6.858 10.677 1.00 97.44 86 LEU A CA 1
ATOM 666 C C . LEU A 1 86 ? 7.207 7.128 10.144 1.00 97.44 86 LEU A C 1
ATOM 668 O O . LEU A 1 86 ? 7.398 7.880 9.186 1.00 97.44 86 LEU A O 1
ATOM 672 N N . SER A 1 87 ? 8.180 6.462 10.756 1.00 96.44 87 SER A N 1
ATOM 673 C CA . SER A 1 87 ? 9.565 6.404 10.286 1.00 96.44 87 SER A CA 1
ATOM 674 C C . SER A 1 87 ? 9.846 5.040 9.656 1.00 96.44 87 SER A C 1
ATOM 676 O O . SER A 1 87 ? 9.222 4.044 10.023 1.00 96.44 87 SER A O 1
ATOM 678 N N . ASP A 1 88 ? 10.813 4.979 8.739 1.00 96.88 88 ASP A N 1
ATOM 679 C CA . ASP A 1 88 ? 11.286 3.708 8.181 1.00 96.88 88 ASP A CA 1
ATOM 680 C C . ASP A 1 88 ? 11.773 2.768 9.293 1.00 96.88 88 ASP A C 1
ATOM 682 O O . ASP A 1 88 ? 12.550 3.161 10.166 1.00 96.88 88 ASP A O 1
ATOM 686 N N . GLY A 1 89 ? 11.275 1.532 9.280 1.00 96.88 89 GLY A N 1
ATOM 687 C CA . GLY A 1 89 ? 11.547 0.536 10.309 1.00 96.88 89 GLY A CA 1
ATOM 688 C C . GLY A 1 89 ? 10.626 0.588 11.531 1.00 96.88 89 GLY A C 1
ATOM 689 O O . GLY A 1 89 ? 10.880 -0.158 12.475 1.00 96.88 89 GLY A O 1
ATOM 690 N N . ALA A 1 90 ? 9.575 1.417 11.533 1.00 97.44 90 ALA A N 1
ATOM 691 C CA . ALA A 1 90 ? 8.580 1.426 12.605 1.00 97.44 90 ALA A CA 1
ATOM 692 C C . ALA A 1 90 ? 7.923 0.046 12.773 1.00 97.44 90 ALA A C 1
ATOM 694 O O . ALA A 1 90 ? 7.531 -0.589 11.792 1.00 97.44 90 ALA A O 1
ATOM 695 N N . GLU A 1 91 ? 7.791 -0.404 14.020 1.00 97.75 91 GLU A N 1
ATOM 696 C CA . GLU A 1 91 ? 7.113 -1.651 14.373 1.00 97.75 91 GLU A CA 1
ATOM 697 C C . GLU A 1 91 ? 5.778 -1.369 15.051 1.00 97.75 91 GLU A C 1
ATOM 699 O O . GLU A 1 91 ? 5.681 -0.476 15.890 1.00 97.75 91 GLU A O 1
ATOM 704 N N . THR A 1 92 ? 4.760 -2.131 14.671 1.00 97.56 92 THR A N 1
ATOM 705 C CA . THR A 1 92 ? 3.359 -1.953 15.081 1.00 97.56 92 THR A CA 1
ATOM 706 C C . THR A 1 92 ? 2.591 -3.228 14.722 1.00 97.56 92 THR A C 1
ATOM 708 O O . THR A 1 92 ? 3.152 -4.119 14.073 1.00 97.56 92 THR A O 1
ATOM 711 N N . GLU A 1 93 ? 1.335 -3.346 15.134 1.00 97.50 93 GLU A N 1
ATOM 712 C CA . GLU A 1 93 ? 0.454 -4.402 14.627 1.00 97.50 93 GLU A CA 1
ATOM 713 C C . GLU A 1 93 ? -0.129 -4.013 13.259 1.00 97.50 93 GLU A C 1
ATOM 715 O O . GLU A 1 93 ? -0.276 -2.828 12.938 1.00 97.50 93 GLU A O 1
ATOM 720 N N . TRP A 1 94 ? -0.473 -4.997 12.423 1.00 96.94 94 TRP A N 1
ATOM 721 C CA . TRP A 1 94 ? -1.053 -4.719 11.103 1.00 96.94 94 TRP A CA 1
ATOM 722 C C . TRP A 1 94 ? -2.307 -3.839 11.180 1.00 96.94 94 TRP A C 1
ATOM 724 O O 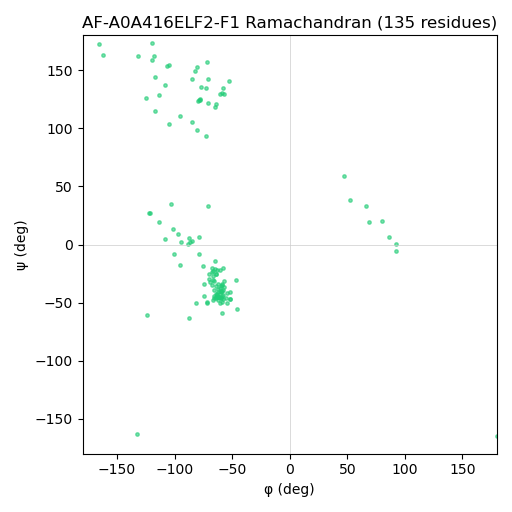. TRP A 1 94 ? -2.417 -2.876 10.421 1.00 96.94 94 TRP A O 1
ATOM 734 N N . GLU A 1 95 ? -3.236 -4.130 12.093 1.00 96.38 95 GLU A N 1
ATOM 735 C CA . GLU A 1 95 ? -4.483 -3.373 12.236 1.00 96.38 95 GLU A CA 1
ATOM 736 C C . GLU A 1 95 ? -4.232 -1.907 12.622 1.00 96.38 95 GLU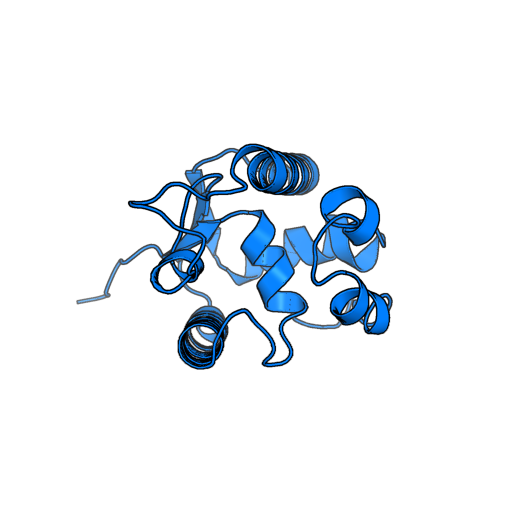 A C 1
ATOM 738 O O . GLU A 1 95 ? -4.944 -1.022 12.147 1.00 96.38 95 GLU A O 1
ATOM 743 N N . GLU A 1 96 ? -3.193 -1.624 13.413 1.00 97.19 96 GLU A N 1
ATOM 744 C CA . GLU A 1 96 ? -2.805 -0.254 13.771 1.00 97.19 96 GLU A CA 1
ATOM 745 C C . GLU A 1 96 ? -2.293 0.508 12.541 1.00 97.19 96 GLU A C 1
ATOM 747 O O . GLU A 1 96 ? -2.748 1.618 12.247 1.00 97.19 96 GLU A O 1
ATOM 752 N N . PHE A 1 97 ? -1.392 -0.101 11.765 1.00 97.75 97 PHE A N 1
ATOM 753 C CA . PHE A 1 97 ? -0.891 0.500 10.529 1.00 97.75 97 PHE A CA 1
ATOM 754 C C . PHE A 1 97 ? -1.989 0.675 9.475 1.00 97.75 97 PHE A C 1
ATOM 756 O O . PHE A 1 97 ? -2.103 1.746 8.871 1.00 97.75 97 PHE A O 1
ATOM 763 N N . ALA A 1 98 ? -2.821 -0.346 9.269 1.00 96.69 98 ALA A N 1
ATOM 764 C CA . ALA A 1 98 ? -3.953 -0.289 8.355 1.00 96.69 98 ALA A CA 1
ATOM 765 C C . ALA A 1 98 ? -4.947 0.804 8.781 1.00 96.69 98 ALA A C 1
ATOM 767 O O . ALA A 1 98 ? -5.404 1.573 7.936 1.00 96.69 98 ALA A O 1
ATOM 768 N N . GLY A 1 99 ? -5.210 0.947 10.084 1.00 96.00 99 GLY A N 1
ATOM 769 C CA . GLY A 1 99 ? -6.016 2.034 10.640 1.00 96.00 99 GLY A CA 1
ATOM 770 C C . GLY A 1 99 ? -5.456 3.418 10.304 1.00 96.00 99 GLY A C 1
ATOM 771 O O . GLY A 1 99 ? -6.191 4.268 9.803 1.00 96.00 99 GLY A O 1
ATOM 772 N N . LEU A 1 100 ? -4.144 3.628 10.470 1.00 96.94 100 LEU A N 1
ATOM 773 C CA . LEU A 1 100 ? -3.486 4.887 10.093 1.00 96.94 100 LEU A CA 1
ATOM 774 C C . LEU A 1 100 ? -3.618 5.183 8.595 1.00 96.94 100 LEU A C 1
ATOM 776 O O . LEU A 1 100 ? -3.936 6.311 8.212 1.00 96.94 100 LEU A O 1
ATOM 780 N N . VAL A 1 101 ? -3.384 4.181 7.743 1.00 96.56 101 VAL A N 1
ATOM 781 C CA . VAL A 1 101 ? -3.535 4.312 6.286 1.00 96.56 101 VAL A CA 1
ATOM 782 C C . VAL A 1 101 ? -4.971 4.691 5.936 1.00 96.56 101 VAL A C 1
ATOM 784 O O . VAL A 1 101 ? -5.201 5.620 5.157 1.00 96.56 101 VAL A O 1
ATOM 787 N N . LYS A 1 102 ? -5.945 4.011 6.537 1.00 94.38 102 LYS A N 1
ATOM 788 C CA . LYS A 1 102 ? -7.361 4.275 6.322 1.00 94.38 102 LYS A CA 1
ATOM 789 C C . LYS A 1 102 ? -7.734 5.711 6.695 1.00 94.38 102 LYS A C 1
ATOM 791 O O . LYS A 1 102 ? -8.148 6.475 5.823 1.00 94.38 102 LYS A O 1
ATOM 796 N N . GLU A 1 103 ? -7.502 6.084 7.951 1.00 95.25 103 GLU A N 1
ATOM 797 C CA . GLU A 1 103 ? -7.907 7.362 8.547 1.00 95.25 103 GLU A CA 1
ATOM 798 C C . GLU A 1 103 ? -7.200 8.551 7.880 1.00 95.25 103 GLU A C 1
ATOM 800 O O . GLU A 1 103 ? -7.785 9.605 7.617 1.00 95.25 103 GLU A O 1
ATOM 805 N N . ARG A 1 104 ? -5.898 8.417 7.604 1.00 95.94 104 ARG A N 1
ATOM 806 C CA . ARG A 1 104 ? -5.073 9.558 7.183 1.00 95.94 104 ARG A CA 1
ATOM 807 C C . ARG A 1 104 ? -4.934 9.698 5.677 1.00 95.94 104 ARG A C 1
ATOM 809 O O . ARG A 1 104 ? -4.568 10.785 5.215 1.00 95.94 104 ARG A O 1
ATOM 816 N N . ILE A 1 105 ? -5.223 8.640 4.921 1.00 95.62 105 ILE A N 1
ATOM 817 C CA . ILE A 1 105 ? -5.023 8.606 3.471 1.00 95.62 105 ILE A CA 1
ATOM 818 C C . ILE A 1 105 ? -6.320 8.259 2.746 1.00 95.62 105 ILE A C 1
ATOM 820 O O . ILE A 1 105 ? -6.778 9.066 1.934 1.00 95.62 105 ILE A O 1
ATOM 824 N N . LEU A 1 106 ? -6.894 7.079 3.001 1.00 93.69 106 LEU A N 1
ATOM 825 C CA . LEU A 1 106 ? -7.976 6.546 2.165 1.00 93.69 106 LEU A CA 1
ATOM 826 C C . LEU A 1 106 ? -9.289 7.305 2.365 1.00 93.69 106 LEU A C 1
ATOM 828 O O . LEU A 1 106 ? -9.851 7.794 1.389 1.00 93.69 106 LEU A O 1
ATOM 832 N N . GLU A 1 107 ? -9.720 7.497 3.611 1.00 93.12 107 GLU A N 1
ATOM 833 C CA . GLU A 1 107 ? -10.941 8.248 3.952 1.00 93.12 107 GLU A CA 1
ATOM 834 C C . GLU A 1 107 ? -10.852 9.724 3.546 1.00 93.12 107 GLU A C 1
ATOM 836 O O . GLU A 1 107 ? -11.855 10.379 3.276 1.00 93.12 107 GLU A O 1
ATOM 841 N N . LYS A 1 108 ? -9.629 10.255 3.450 1.00 93.50 108 LYS A N 1
ATOM 842 C CA . LYS A 1 108 ? -9.367 11.626 2.998 1.00 93.50 108 LYS A CA 1
ATOM 843 C C . LYS A 1 108 ? -9.255 11.746 1.473 1.00 93.50 108 LYS A C 1
ATOM 845 O O . LYS A 1 108 ? -8.952 12.830 0.984 1.00 93.50 108 LYS A O 1
ATOM 850 N N . GLY A 1 109 ? -9.441 10.656 0.721 1.00 92.94 109 GLY A N 1
ATOM 851 C CA . GLY A 1 109 ? -9.375 10.648 -0.746 1.00 92.94 109 GLY A CA 1
ATOM 852 C C . GLY A 1 109 ? -7.972 10.882 -1.320 1.00 92.94 109 GLY A C 1
ATOM 853 O O . GLY A 1 109 ? -7.819 11.242 -2.485 1.00 92.94 109 GLY A O 1
ATOM 854 N N . ARG A 1 110 ? -6.918 10.679 -0.523 1.00 94.62 110 ARG A N 1
ATOM 855 C CA . ARG A 1 110 ? -5.546 11.103 -0.863 1.00 94.62 110 ARG A CA 1
ATOM 856 C C . ARG A 1 110 ? -4.758 10.070 -1.656 1.00 94.62 110 ARG A C 1
ATOM 858 O O . ARG A 1 110 ? -3.606 10.297 -2.013 1.00 94.62 110 ARG A O 1
ATOM 865 N N . ARG A 1 111 ? -5.372 8.927 -1.969 1.00 95.25 111 ARG A N 1
ATOM 866 C CA . ARG A 1 111 ? -4.747 7.828 -2.717 1.00 95.25 111 ARG A CA 1
ATOM 867 C C . ARG A 1 111 ? -4.174 8.306 -4.053 1.00 95.25 111 ARG A C 1
ATOM 869 O O . ARG A 1 111 ? -3.050 7.945 -4.396 1.00 95.25 111 ARG A O 1
ATOM 876 N N . LYS A 1 112 ? -4.898 9.172 -4.772 1.00 94.62 112 LYS A N 1
ATOM 877 C CA . LYS A 1 112 ? -4.451 9.734 -6.058 1.00 94.62 112 LYS A CA 1
ATOM 878 C C . LYS A 1 112 ? -3.240 10.668 -5.928 1.00 94.62 112 LYS A C 1
ATOM 880 O O . LYS A 1 112 ? -2.420 10.693 -6.840 1.00 94.62 112 LYS A O 1
ATOM 885 N N . GLU A 1 113 ? -3.085 11.369 -4.801 1.00 95.06 113 GLU A N 1
ATOM 886 C CA . GLU A 1 113 ? -1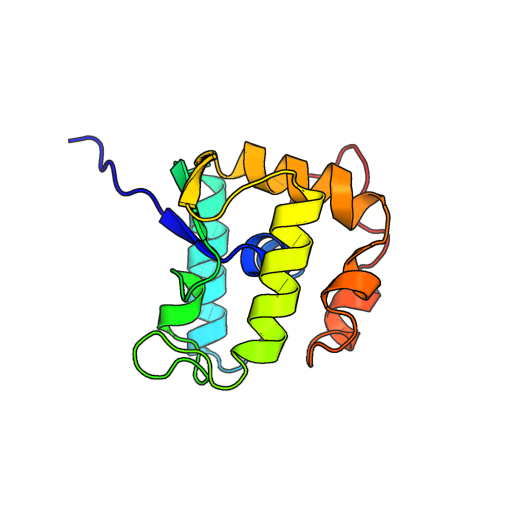.894 12.191 -4.511 1.00 95.06 113 GLU A CA 1
ATOM 887 C C . GLU A 1 113 ? -0.632 11.335 -4.362 1.00 95.06 113 GLU A C 1
ATOM 889 O O . GLU A 1 113 ? 0.465 11.793 -4.668 1.00 95.06 113 GLU A O 1
ATOM 894 N N . ILE A 1 114 ? -0.790 10.101 -3.874 1.00 96.44 114 ILE A N 1
ATOM 895 C CA . ILE A 1 114 ? 0.319 9.187 -3.606 1.00 96.44 114 ILE A CA 1
ATOM 896 C C . ILE A 1 114 ? 0.646 8.387 -4.857 1.00 96.44 114 ILE A C 1
ATOM 898 O O . ILE A 1 114 ? 1.734 8.513 -5.399 1.00 96.44 114 ILE A O 1
ATOM 902 N N . CYS A 1 115 ? -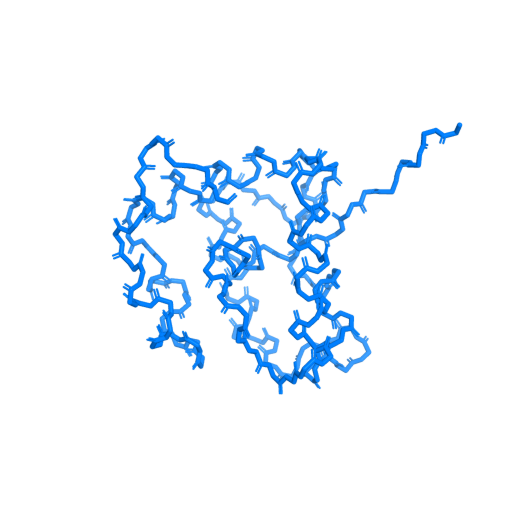0.296 7.572 -5.329 1.00 95.75 115 CYS A N 1
ATOM 903 C CA . CYS A 1 115 ? -0.048 6.572 -6.364 1.00 95.75 115 CYS A CA 1
ATOM 904 C C . CYS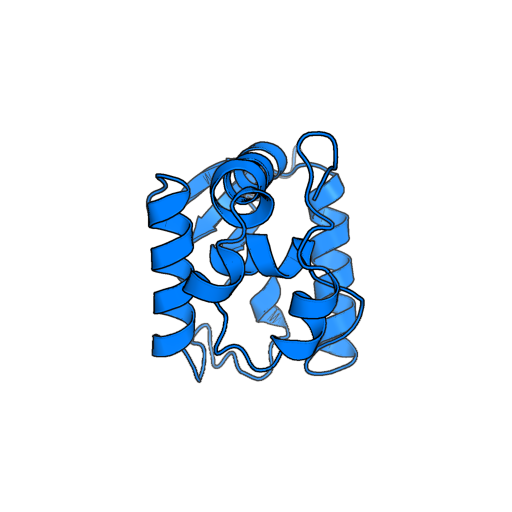 A 1 115 ? -0.945 6.743 -7.597 1.00 95.75 115 CYS A C 1
ATOM 906 O O . CYS A 1 115 ? -1.194 5.780 -8.317 1.00 95.75 115 CYS A O 1
ATOM 908 N N . GLY A 1 116 ? -1.413 7.963 -7.889 1.00 94.12 116 GLY A N 1
ATOM 909 C CA . GLY A 1 116 ? -2.214 8.246 -9.090 1.00 94.12 116 GLY A CA 1
ATOM 910 C C . GLY A 1 116 ? -1.498 7.953 -10.416 1.00 94.12 116 GLY A C 1
ATOM 911 O O . GLY A 1 116 ? -2.156 7.714 -11.419 1.00 94.12 116 GLY A O 1
ATOM 912 N N . GLY A 1 117 ? -0.160 7.925 -10.418 1.00 91.69 117 GLY A N 1
ATOM 913 C CA . GLY A 1 117 ? 0.655 7.501 -11.565 1.00 91.69 117 GLY A CA 1
ATOM 914 C C . GLY A 1 117 ? 0.933 5.993 -11.633 1.00 91.69 117 GLY A C 1
ATOM 915 O O . GLY A 1 117 ? 1.730 5.562 -12.461 1.00 91.69 117 GLY A O 1
ATOM 916 N N . CYS A 1 118 ? 0.341 5.188 -10.748 1.00 93.50 118 CYS A N 1
ATOM 917 C CA . CYS A 1 118 ? 0.521 3.740 -10.749 1.00 93.50 118 CYS A CA 1
ATOM 918 C C . CYS A 1 118 ? -0.189 3.105 -11.953 1.00 93.50 118 CYS A C 1
ATOM 920 O O . CYS A 1 118 ? -1.315 3.472 -12.278 1.00 93.50 118 CYS A O 1
ATOM 922 N N . GLN A 1 119 ? 0.420 2.076 -12.549 1.00 92.94 119 GLN A N 1
ATOM 923 C CA . GLN A 1 119 ? -0.167 1.315 -13.663 1.00 92.94 119 GLN A CA 1
ATOM 924 C C . GLN A 1 119 ? -1.526 0.671 -13.329 1.00 92.94 119 GLN A C 1
ATOM 926 O O . GLN A 1 119 ? -2.296 0.340 -14.223 1.00 92.94 119 GLN A O 1
ATOM 931 N N . TRP A 1 120 ? -1.822 0.495 -12.039 1.00 94.06 120 TRP A N 1
ATOM 932 C CA . TRP A 1 120 ? -3.073 -0.077 -11.547 1.00 94.06 120 TRP A CA 1
ATOM 933 C C . TRP A 1 120 ? -4.102 0.984 -11.128 1.00 94.06 120 TRP A C 1
ATOM 935 O O . TRP A 1 120 ? -5.120 0.630 -10.534 1.00 94.06 120 TRP A O 1
ATOM 945 N N . ASN A 1 121 ? -3.863 2.273 -11.417 1.00 94.75 121 ASN A N 1
ATOM 946 C CA . ASN A 1 121 ? -4.765 3.363 -11.033 1.00 94.75 121 ASN A CA 1
ATOM 947 C C . ASN A 1 121 ? -6.212 3.097 -11.475 1.00 94.75 121 ASN A C 1
ATOM 949 O O . ASN A 1 121 ? -7.105 3.193 -10.642 1.00 94.75 121 ASN A O 1
ATOM 953 N N . ASP A 1 122 ? -6.428 2.677 -12.722 1.00 94.31 122 ASP A N 1
ATOM 954 C CA . ASP A 1 122 ? -7.765 2.452 -13.294 1.00 94.31 122 ASP A CA 1
ATOM 955 C C . ASP A 1 122 ? -8.554 1.343 -12.586 1.00 94.31 122 ASP A C 1
ATOM 957 O O . ASP A 1 122 ? -9.777 1.275 -12.692 1.00 94.31 122 ASP A O 1
ATOM 961 N N . ILE A 1 123 ? -7.864 0.436 -11.891 1.00 93.38 123 ILE A N 1
ATOM 962 C CA . ILE A 1 123 ? -8.494 -0.583 -11.049 1.00 93.38 123 ILE A CA 1
ATOM 963 C C . ILE A 1 123 ? -8.854 0.028 -9.699 1.00 93.38 123 ILE A C 1
ATOM 965 O O . ILE A 1 123 ? -9.981 -0.117 -9.228 1.00 93.38 123 ILE A O 1
ATOM 969 N N . CYS A 1 124 ? -7.890 0.703 -9.075 1.00 94.12 124 CYS A N 1
ATOM 970 C CA . CYS A 1 124 ? -8.058 1.249 -7.737 1.00 94.12 124 CYS A CA 1
ATOM 971 C C . CYS A 1 124 ? -9.110 2.362 -7.697 1.00 94.12 124 CYS A C 1
ATOM 973 O O . CYS A 1 124 ? -9.913 2.398 -6.773 1.00 94.12 124 CYS A O 1
ATOM 975 N N . GLU A 1 125 ? -9.152 3.227 -8.711 1.00 9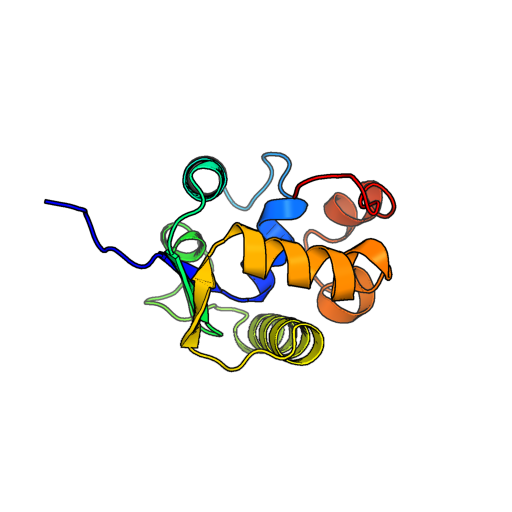3.19 125 GLU A N 1
ATOM 976 C CA . GLU A 1 125 ? -10.058 4.379 -8.754 1.00 93.19 125 GLU A CA 1
ATOM 977 C C . GLU A 1 125 ? -11.537 4.007 -8.795 1.00 93.19 125 GLU A C 1
ATOM 979 O O . GLU A 1 125 ? -12.368 4.768 -8.315 1.00 93.19 125 GLU A O 1
ATOM 984 N N . ARG A 1 126 ? -11.877 2.813 -9.293 1.00 91.56 126 ARG A N 1
ATOM 985 C CA . ARG A 1 126 ? -13.263 2.315 -9.302 1.00 91.56 126 ARG A CA 1
ATOM 986 C C . ARG A 1 126 ? -13.815 2.093 -7.897 1.00 91.56 126 ARG A C 1
ATOM 988 O O . ARG A 1 126 ? -15.026 2.039 -7.739 1.00 91.56 126 ARG A O 1
ATOM 995 N N . LYS A 1 127 ? -12.917 1.950 -6.921 1.00 87.38 127 LYS A N 1
ATOM 996 C CA . LYS A 1 127 ? -13.206 1.700 -5.506 1.00 87.38 127 LYS A CA 1
ATOM 997 C C . LYS A 1 127 ? -12.928 2.923 -4.635 1.00 87.38 127 LYS A C 1
ATOM 999 O O . LYS A 1 127 ? -13.017 2.853 -3.409 1.00 87.38 127 LYS A O 1
ATOM 1004 N N . ASP A 1 128 ? -12.571 4.055 -5.244 1.00 81.62 128 ASP A N 1
ATOM 1005 C CA . ASP A 1 128 ? -12.496 5.307 -4.503 1.00 81.62 128 ASP A CA 1
ATOM 1006 C C . ASP A 1 128 ? -13.871 5.616 -3.899 1.00 81.62 128 ASP A C 1
ATOM 1008 O O . ASP A 1 128 ? -14.892 5.574 -4.581 1.00 81.62 128 ASP A O 1
ATOM 1012 N N . GLY A 1 129 ? -13.891 5.934 -2.606 1.00 75.62 129 GLY A N 1
ATOM 1013 C CA . GLY A 1 129 ? -15.126 6.195 -1.863 1.00 75.62 129 GLY A CA 1
ATOM 1014 C C . GLY A 1 129 ? -15.735 4.974 -1.167 1.00 75.62 129 GLY A C 1
ATOM 1015 O O . GLY A 1 129 ? -16.662 5.151 -0.384 1.00 75.62 129 GLY A O 1
ATOM 1016 N N . GLU A 1 130 ? -15.197 3.765 -1.364 1.00 83.56 130 GLU A N 1
ATOM 1017 C CA . GLU A 1 130 ? -15.606 2.577 -0.589 1.00 83.56 130 GLU A CA 1
ATOM 1018 C C . GLU A 1 130 ? -15.036 2.576 0.843 1.00 83.56 130 GLU A C 1
ATOM 1020 O O . GLU A 1 130 ? -15.550 1.892 1.727 1.00 83.56 130 GLU A O 1
ATOM 1025 N N . PHE A 1 131 ? -13.991 3.369 1.100 1.00 81.88 131 PHE A N 1
ATOM 1026 C CA . PHE A 1 131 ? -13.369 3.492 2.418 1.00 81.88 131 PHE A CA 1
ATOM 1027 C C . PHE A 1 131 ? -14.118 4.523 3.273 1.00 81.88 131 PHE A C 1
ATOM 1029 O O . PHE A 1 131 ? -13.984 5.728 3.067 1.00 81.88 131 PHE A O 1
ATOM 1036 N N . THR A 1 132 ? -14.895 4.040 4.243 1.00 73.50 132 THR A N 1
ATOM 1037 C CA . THR A 1 132 ? -15.635 4.847 5.231 1.00 73.50 132 THR A CA 1
ATOM 1038 C C . THR A 1 132 ? -15.160 4.541 6.648 1.00 73.50 132 THR A C 1
ATOM 1040 O O . THR A 1 132 ? -14.600 3.469 6.870 1.00 73.50 132 THR A O 1
ATOM 1043 N N . ALA A 1 133 ? -15.448 5.423 7.614 1.00 64.69 133 ALA A N 1
ATOM 1044 C CA . ALA A 1 133 ? -15.035 5.322 9.024 1.00 64.69 133 ALA A CA 1
ATOM 1045 C C . ALA A 1 133 ? -15.253 3.939 9.673 1.00 64.69 133 ALA A C 1
ATOM 1047 O O . ALA A 1 133 ? -14.432 3.506 10.479 1.00 64.69 133 ALA A O 1
ATOM 1048 N N . ASP A 1 134 ? -16.266 3.186 9.237 1.00 64.25 134 ASP A N 1
ATOM 1049 C CA . ASP A 1 134 ? -16.690 1.933 9.875 1.00 64.25 134 ASP A CA 1
ATOM 1050 C C . ASP A 1 134 ? -16.183 0.647 9.178 1.00 64.25 134 ASP A C 1
ATOM 1052 O O . ASP A 1 134 ? -16.341 -0.450 9.712 1.00 64.25 134 ASP A O 1
ATOM 1056 N N . GLY A 1 135 ? -15.560 0.743 7.994 1.00 62.44 135 GLY A N 1
ATOM 1057 C CA . GLY A 1 135 ? -15.051 -0.423 7.249 1.00 62.44 135 GLY A CA 1
ATOM 1058 C C . GLY A 1 135 ? -13.651 -0.887 7.682 1.00 62.44 135 GLY A C 1
ATOM 1059 O O . GLY A 1 135 ? -12.783 -0.065 7.961 1.00 62.44 135 GLY A O 1
ATOM 1060 N N . LYS A 1 136 ? -13.375 -2.196 7.711 1.00 62.78 136 LYS A N 1
ATOM 1061 C CA . LYS A 1 136 ? -11.987 -2.697 7.802 1.00 62.78 136 LYS A CA 1
ATOM 1062 C C . LYS A 1 136 ? -11.326 -2.705 6.414 1.00 62.78 136 LYS A C 1
ATOM 1064 O O . LYS A 1 136 ? -12.017 -2.873 5.412 1.00 62.78 136 LYS A O 1
ATOM 1069 N N . ILE A 1 137 ? -10.004 -2.504 6.388 1.00 63.19 137 ILE A N 1
ATOM 1070 C CA . ILE A 1 137 ? -9.132 -2.716 5.216 1.00 63.19 137 ILE A CA 1
ATOM 1071 C C . ILE A 1 137 ? -8.842 -4.210 5.039 1.00 63.19 137 ILE A C 1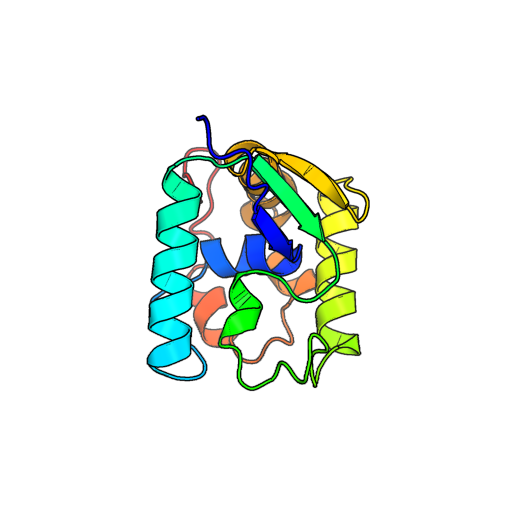
ATOM 1073 O O . ILE A 1 137 ? -8.592 -4.869 6.074 1.00 63.19 137 ILE A O 1
#

Foldseek 3Di:
DPPLDAFEDELCVLVVLVLQDQDDDDNVLSVQSVVVNVVLVVFHKYFYANWAGSSNPPPPQADPGAGVPSVLSSQLSVVSCVQLVHDGRDIDTSQNSNLSCLVRDQQVQNCCVRCVVPPCNVSRVVCRPVRDPPDGD